Protein AF-A0A7Y0X5B6-F1 (afdb_monomer)

Sequence (103 aa):
MEKHQSYKSITAKVSIRKMQRILDQLLNEIDEKHRASKENVVTLTRQSQHRLMSYKELYLHREAIAESELLLAYESMSDTEKQIADMGLSELTYAIEALDRAC

Organism: Vibrio parahaemolyticus (NCBI:txid670)

Foldseek 3Di:
DVVVVVVVVVVVVVLVVVLVVLLVVVLVVLVVCCVVVVP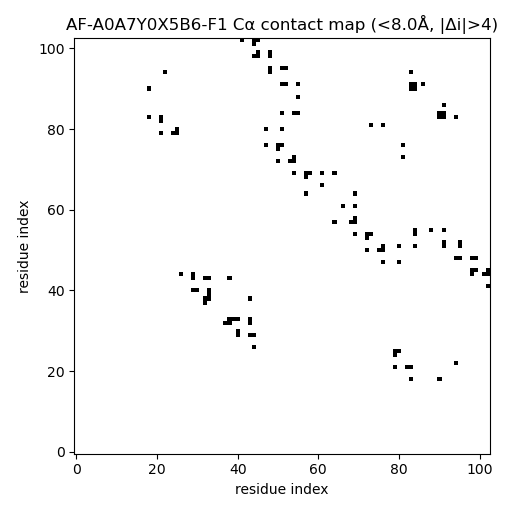DSLVSLVVLLVLLVLLLVCVVCVVPDDPVSNVVSLVVHDPSSNVQVVSHNVSSVVSSVVSVVVD

Secondary structure (DSSP, 8-state):
-HHHHHHHHHHHHHHHHHHHHHHHHHHHHHHHHHHHH---HHHHHHHHHHHHHHHHHHHHTTTSS-HHHHHHHHHTS-HHHHHHHHH-HHHHHHHHHHHHHT-

Mean predicted aligned error: 5.45 Å

pLDDT: mean 90.31, std 12.09, range [50.31, 98.31]

Structure (mmCIF, N/CA/C/O backbone):
data_AF-A0A7Y0X5B6-F1
#
_entry.id   AF-A0A7Y0X5B6-F1
#
loop_
_atom_site.group_PDB
_atom_site.id
_atom_site.type_symbol
_atom_site.label_atom_id
_atom_site.label_alt_id
_atom_site.label_comp_id
_atom_site.label_asym_id
_atom_site.label_entity_id
_atom_site.label_seq_id
_atom_site.pdbx_PDB_ins_code
_atom_site.Cartn_x
_atom_site.Cartn_y
_atom_site.Cartn_z
_atom_site.occupancy
_atom_site.B_iso_or_equiv
_atom_site.auth_seq_id
_atom_site.auth_comp_id
_atom_site.auth_asym_id
_atom_site.auth_atom_id
_atom_site.pdbx_PDB_model_num
ATOM 1 N N . MET A 1 1 ? 6.773 35.718 -18.381 1.00 50.31 1 MET A N 1
ATOM 2 C CA . MET A 1 1 ? 7.190 34.400 -17.842 1.00 50.31 1 MET A CA 1
ATOM 3 C C . MET A 1 1 ? 6.412 33.956 -16.592 1.00 50.31 1 MET A C 1
ATOM 5 O O . MET A 1 1 ? 6.505 32.792 -16.229 1.00 50.31 1 MET A O 1
ATOM 9 N N . GLU A 1 2 ? 5.568 34.799 -15.985 1.00 56.88 2 GLU A N 1
ATOM 10 C CA . GLU A 1 2 ? 4.857 34.488 -14.724 1.00 56.88 2 GLU A CA 1
ATOM 11 C C . GLU A 1 2 ? 3.787 33.382 -14.832 1.00 56.88 2 GLU A C 1
ATOM 13 O O . GLU A 1 2 ? 3.605 32.585 -13.912 1.00 56.88 2 GLU A O 1
ATOM 18 N N . LYS A 1 3 ? 3.110 33.258 -15.982 1.00 59.53 3 LYS A N 1
ATOM 19 C CA . LYS A 1 3 ? 2.029 32.267 -16.171 1.00 59.53 3 LYS A CA 1
ATOM 20 C C . LYS A 1 3 ? 2.512 30.808 -16.099 1.00 59.53 3 LYS A C 1
ATOM 22 O O . LYS A 1 3 ? 1.782 29.946 -15.622 1.00 59.53 3 LYS A O 1
ATOM 27 N N . HIS A 1 4 ? 3.746 30.531 -16.530 1.00 56.00 4 HIS A N 1
ATOM 28 C CA . HIS A 1 4 ? 4.320 29.177 -16.531 1.00 56.00 4 HIS A CA 1
ATOM 29 C C . HIS A 1 4 ? 4.715 28.696 -15.126 1.00 56.00 4 HIS A C 1
ATOM 31 O O . HIS A 1 4 ? 4.561 27.518 -14.808 1.00 56.00 4 HIS A O 1
ATOM 37 N N . GLN A 1 5 ? 5.190 29.604 -14.268 1.00 58.19 5 GLN A N 1
ATOM 38 C CA . GLN A 1 5 ? 5.510 29.287 -12.872 1.00 58.19 5 GLN A CA 1
ATOM 39 C C . GLN A 1 5 ? 4.239 29.043 -12.046 1.00 58.19 5 GLN A C 1
ATOM 41 O O . GLN A 1 5 ? 4.200 28.105 -11.250 1.00 58.19 5 GLN A O 1
ATOM 46 N N . SER A 1 6 ? 3.175 29.815 -12.298 1.00 59.56 6 SER A N 1
ATOM 47 C CA . SER A 1 6 ? 1.868 29.611 -11.661 1.00 59.56 6 SER A CA 1
ATOM 48 C C . SER A 1 6 ? 1.264 28.238 -11.996 1.00 59.56 6 SER A C 1
ATOM 50 O O . SER A 1 6 ? 0.870 27.507 -11.089 1.00 59.56 6 SER A O 1
ATOM 52 N N . TYR A 1 7 ? 1.288 27.822 -13.271 1.00 53.53 7 TYR A N 1
ATOM 53 C CA . TYR A 1 7 ? 0.780 26.507 -13.688 1.00 53.53 7 TYR A CA 1
ATOM 54 C C . TYR A 1 7 ? 1.522 25.344 -13.010 1.00 53.53 7 TYR A C 1
ATOM 56 O O . TYR A 1 7 ? 0.885 24.472 -12.423 1.00 53.53 7 TYR A O 1
ATOM 64 N N . LYS A 1 8 ? 2.865 25.368 -12.991 1.00 58.09 8 LYS A N 1
ATOM 65 C CA . LYS A 1 8 ? 3.668 24.348 -12.289 1.00 58.09 8 LYS A CA 1
ATOM 66 C C . LYS A 1 8 ? 3.358 24.292 -10.786 1.00 58.09 8 LYS A C 1
ATOM 68 O O . LYS A 1 8 ? 3.274 23.203 -10.223 1.00 58.09 8 LYS A O 1
ATOM 73 N N . SER A 1 9 ? 3.145 25.446 -10.147 1.00 65.75 9 SER A N 1
ATOM 74 C CA . SER A 1 9 ? 2.781 25.526 -8.725 1.00 65.75 9 SER A CA 1
ATOM 75 C C . SER A 1 9 ? 1.394 24.936 -8.437 1.00 65.75 9 SER A C 1
ATOM 77 O O . SER A 1 9 ? 1.219 24.235 -7.440 1.00 65.75 9 SER A O 1
ATOM 79 N N . ILE A 1 10 ? 0.412 25.176 -9.313 1.00 67.81 10 ILE A N 1
ATOM 80 C CA . ILE A 1 10 ? -0.943 24.619 -9.184 1.00 67.81 10 ILE A CA 1
ATOM 81 C C . ILE A 1 10 ? -0.909 23.098 -9.350 1.00 67.81 10 ILE A C 1
ATOM 83 O O . ILE A 1 10 ? -1.448 22.393 -8.498 1.00 67.81 10 ILE A O 1
ATOM 87 N N . THR A 1 11 ? -0.224 22.586 -10.376 1.00 67.75 11 THR A N 1
ATOM 88 C CA . THR A 1 11 ? -0.093 21.140 -10.611 1.00 67.75 11 THR A CA 1
ATOM 89 C C . THR A 1 11 ? 0.564 20.433 -9.425 1.00 67.75 11 THR A C 1
ATOM 91 O O . THR A 1 11 ? 0.036 19.435 -8.947 1.00 67.75 11 THR A O 1
ATOM 94 N N . ALA A 1 12 ? 1.644 20.994 -8.869 1.00 71.38 12 ALA A N 1
ATOM 95 C CA . ALA A 1 12 ? 2.304 20.430 -7.691 1.00 71.38 12 ALA A CA 1
ATOM 96 C C . ALA A 1 12 ? 1.375 20.371 -6.463 1.00 71.38 12 ALA A C 1
ATOM 98 O O . ALA A 1 12 ? 1.307 19.351 -5.780 1.00 71.38 12 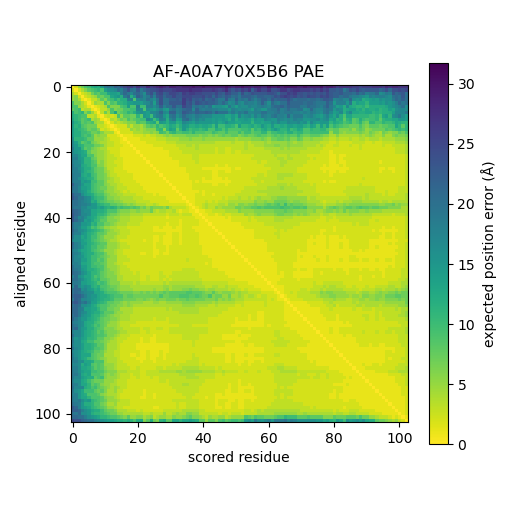ALA A O 1
ATOM 99 N N . LYS A 1 13 ? 0.601 21.434 -6.199 1.00 72.94 13 LYS A N 1
ATOM 100 C CA . LYS A 1 13 ? -0.373 21.455 -5.091 1.00 72.94 13 LYS A CA 1
ATOM 101 C C . LYS A 1 13 ? -1.484 20.422 -5.269 1.00 72.94 13 LYS A C 1
ATOM 103 O O . LYS A 1 13 ? -1.912 19.819 -4.286 1.00 72.94 13 LYS A O 1
ATOM 108 N N . VAL A 1 14 ? -1.966 20.235 -6.498 1.00 74.19 14 VAL A N 1
ATOM 109 C CA . VAL A 1 14 ? -2.989 19.230 -6.818 1.00 74.19 14 VAL A CA 1
ATOM 110 C C . VAL A 1 14 ? -2.446 17.823 -6.563 1.00 74.19 14 VAL A C 1
ATOM 112 O O . VAL A 1 14 ? -3.121 17.039 -5.898 1.00 74.19 14 VAL A O 1
ATOM 115 N N . SER A 1 15 ? -1.218 17.529 -7.000 1.00 78.94 15 SER A N 1
ATOM 116 C CA . SER A 1 15 ? -0.567 16.236 -6.752 1.00 78.94 15 SER A CA 1
ATOM 117 C C . SER A 1 15 ? -0.372 15.955 -5.260 1.00 78.94 15 SER A C 1
ATOM 119 O O . SER A 1 15 ? -0.717 14.869 -4.803 1.00 78.94 15 SER A O 1
ATOM 121 N N . ILE A 1 16 ? 0.072 16.946 -4.476 1.00 83.38 16 ILE A N 1
ATOM 122 C CA . ILE A 1 16 ? 0.232 16.806 -3.017 1.00 83.38 16 ILE A CA 1
ATOM 123 C C . ILE A 1 16 ? -1.104 16.480 -2.344 1.00 83.38 16 ILE A C 1
ATOM 125 O O . ILE A 1 16 ? -1.187 15.539 -1.562 1.00 83.38 16 ILE A O 1
ATOM 129 N N . ARG A 1 17 ? -2.171 17.222 -2.666 1.00 88.31 17 ARG A N 1
ATOM 130 C CA . ARG A 1 17 ? -3.500 16.971 -2.084 1.00 88.31 17 ARG A CA 1
ATOM 131 C C . ARG A 1 17 ? -4.046 15.601 -2.462 1.00 88.31 17 ARG A C 1
ATOM 133 O O . ARG A 1 17 ? -4.683 14.953 -1.638 1.00 88.31 17 ARG A O 1
ATOM 140 N N . LYS A 1 18 ? -3.814 15.169 -3.706 1.00 90.75 18 LYS A N 1
ATOM 141 C CA . LYS A 1 18 ? -4.193 13.828 -4.154 1.00 90.75 18 LYS A CA 1
ATOM 142 C C . LYS A 1 18 ? -3.469 12.766 -3.324 1.00 90.75 18 LYS A C 1
ATOM 144 O O . LYS A 1 18 ? -4.129 11.861 -2.830 1.00 90.75 18 LYS A O 1
ATOM 149 N N . MET A 1 19 ? -2.161 12.923 -3.119 1.00 91.69 19 MET A N 1
ATOM 150 C CA . MET A 1 19 ? -1.370 11.999 -2.307 1.00 91.69 19 MET A CA 1
ATOM 151 C C . MET A 1 19 ? -1.850 11.950 -0.852 1.00 91.69 19 MET A C 1
ATOM 153 O O . MET A 1 19 ? -2.059 10.870 -0.313 1.00 91.69 19 MET A O 1
ATOM 157 N N . GLN A 1 20 ? -2.092 13.111 -0.234 1.00 91.38 20 GLN A N 1
ATOM 158 C CA . GLN A 1 20 ? -2.628 13.193 1.130 1.00 91.38 20 GLN A CA 1
ATOM 159 C C . GLN A 1 20 ? -3.965 12.461 1.257 1.00 91.38 20 GLN A C 1
ATOM 161 O O . GLN A 1 20 ? -4.132 11.655 2.159 1.00 91.38 20 GLN A O 1
ATOM 1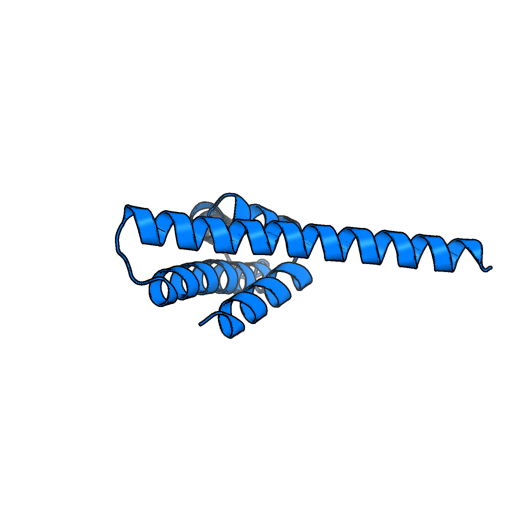66 N N . ARG A 1 21 ? -4.883 12.662 0.303 1.00 95.25 21 ARG A N 1
ATOM 167 C CA . ARG A 1 21 ? -6.183 11.980 0.304 1.00 95.25 21 ARG A CA 1
ATOM 168 C C . ARG A 1 21 ? -6.053 10.457 0.211 1.00 95.25 21 ARG A C 1
ATOM 170 O O . ARG A 1 21 ? -6.805 9.750 0.871 1.00 95.25 21 ARG A O 1
ATOM 177 N N . ILE A 1 22 ? -5.146 9.963 -0.628 1.00 95.44 22 ILE A N 1
ATOM 178 C CA . ILE A 1 22 ? -4.902 8.521 -0.781 1.00 95.44 22 ILE A CA 1
ATOM 179 C C . ILE A 1 22 ? -4.279 7.952 0.499 1.00 95.44 22 ILE A C 1
ATOM 181 O O . ILE A 1 22 ? -4.670 6.881 0.948 1.00 95.44 22 ILE A O 1
ATOM 185 N N . LEU A 1 23 ? -3.365 8.689 1.133 1.00 94.88 23 LEU A N 1
ATOM 186 C CA . LEU A 1 23 ? -2.795 8.297 2.419 1.00 94.88 23 LEU A CA 1
ATOM 187 C C . LEU A 1 23 ? -3.853 8.259 3.532 1.00 94.88 23 LEU A C 1
ATOM 189 O O . LEU A 1 23 ? -3.908 7.286 4.278 1.00 94.88 23 LEU A O 1
ATOM 193 N N . ASP A 1 24 ? -4.717 9.272 3.620 1.00 95.50 24 ASP A N 1
ATOM 194 C CA . ASP A 1 24 ? -5.827 9.292 4.579 1.00 95.50 24 ASP A CA 1
ATOM 195 C C . ASP A 1 24 ? -6.760 8.093 4.357 1.00 95.50 24 ASP A C 1
ATOM 197 O O . ASP A 1 24 ? -7.228 7.473 5.310 1.00 95.50 24 ASP A O 1
ATOM 201 N N . GLN A 1 25 ? -7.009 7.731 3.095 1.00 97.31 25 GLN A N 1
ATOM 202 C CA . GLN A 1 25 ? -7.776 6.538 2.754 1.00 97.31 25 GLN A CA 1
ATOM 203 C C . GLN A 1 25 ? -7.083 5.258 3.242 1.00 97.31 25 GLN A C 1
ATOM 205 O O . GLN A 1 25 ? -7.747 4.416 3.841 1.00 97.31 25 GLN A O 1
ATOM 210 N N . LEU A 1 26 ? -5.766 5.133 3.064 1.00 97.19 26 LEU A N 1
ATOM 211 C CA . LEU A 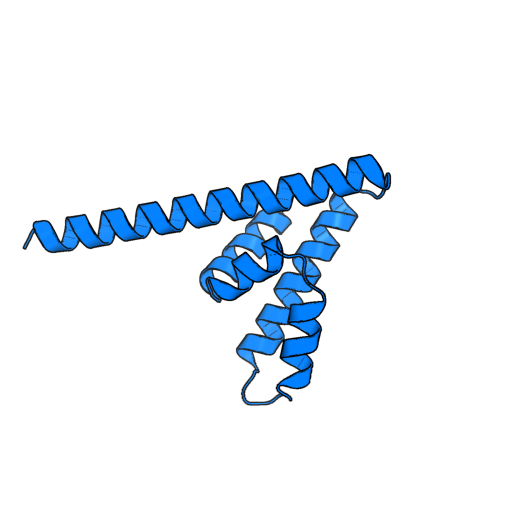1 26 ? -5.010 3.969 3.532 1.00 97.19 26 LEU A CA 1
ATOM 212 C C . LEU A 1 26 ? -5.068 3.829 5.059 1.00 97.19 26 LEU A C 1
ATOM 214 O O . LEU A 1 26 ? -5.278 2.735 5.579 1.00 97.19 26 LEU A O 1
ATOM 218 N N . LEU A 1 27 ? -4.912 4.940 5.782 1.00 95.81 27 LEU A N 1
ATOM 219 C CA . LEU A 1 27 ? -5.005 4.957 7.243 1.00 95.81 27 LEU A CA 1
ATOM 220 C C . LEU A 1 27 ? -6.410 4.566 7.720 1.00 95.81 27 LEU A C 1
ATOM 222 O O . LEU A 1 27 ? -6.543 3.774 8.652 1.00 95.81 27 LEU A O 1
ATOM 226 N N . ASN A 1 28 ? -7.455 5.045 7.041 1.00 96.56 28 ASN A N 1
ATOM 227 C CA . ASN A 1 28 ? -8.830 4.6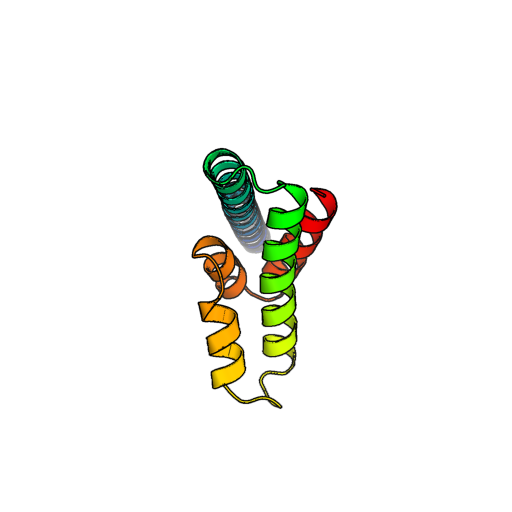48 7.341 1.00 96.56 28 ASN A CA 1
ATOM 228 C C . ASN A 1 28 ? -9.071 3.151 7.083 1.00 96.56 28 ASN A C 1
ATOM 230 O O . ASN A 1 28 ? -9.693 2.496 7.913 1.00 96.56 28 ASN A O 1
ATOM 234 N N . GLU A 1 29 ? -8.554 2.585 5.987 1.00 96.75 29 GLU A N 1
ATOM 235 C CA . GLU A 1 29 ? -8.646 1.141 5.704 1.00 96.75 29 GLU A CA 1
ATOM 236 C C . GLU A 1 29 ? -7.969 0.300 6.797 1.00 96.75 29 GLU A C 1
ATOM 238 O O . GLU A 1 29 ? -8.499 -0.730 7.224 1.00 96.75 29 GLU A O 1
ATOM 243 N N . ILE A 1 30 ? -6.811 0.752 7.288 1.00 96.25 30 ILE A N 1
ATOM 244 C CA . ILE A 1 30 ? -6.103 0.121 8.408 1.00 96.25 30 ILE A CA 1
ATOM 245 C C . ILE A 1 30 ? -6.957 0.169 9.683 1.00 96.25 30 ILE A C 1
ATOM 247 O O . ILE A 1 30 ? -7.121 -0.859 10.347 1.00 96.25 30 ILE A O 1
ATOM 251 N N . ASP A 1 31 ? -7.547 1.320 10.004 1.00 95.38 31 ASP A N 1
ATOM 252 C CA . ASP A 1 31 ? -8.422 1.491 11.168 1.00 95.38 31 ASP A CA 1
ATOM 253 C C . ASP A 1 31 ? -9.703 0.650 11.073 1.00 95.38 31 ASP A C 1
ATOM 255 O O . ASP A 1 31 ? -10.141 0.045 12.057 1.00 95.38 31 ASP A O 1
ATOM 259 N N . GLU A 1 32 ? -10.316 0.572 9.894 1.00 96.19 32 GLU A N 1
ATOM 260 C CA . GLU A 1 32 ? -11.476 -0.282 9.639 1.00 96.19 32 GLU A CA 1
ATOM 261 C C . GLU A 1 32 ? -11.120 -1.758 9.826 1.00 96.19 32 GLU A C 1
ATOM 263 O O . GLU A 1 32 ? -11.830 -2.488 10.531 1.00 96.19 32 GLU A O 1
ATOM 268 N N . LYS A 1 33 ? -9.973 -2.187 9.288 1.00 95.31 33 LYS A N 1
ATOM 269 C CA . LYS A 1 33 ? -9.466 -3.548 9.472 1.00 95.31 33 LYS A CA 1
ATOM 270 C C . LYS A 1 33 ? -9.162 -3.840 10.941 1.00 95.31 33 LYS A C 1
ATOM 272 O O . LYS A 1 33 ? -9.526 -4.917 11.418 1.00 95.31 33 LYS A O 1
ATOM 277 N N . HIS A 1 34 ? -8.582 -2.895 11.682 1.00 94.56 34 HIS A N 1
ATOM 278 C CA . HIS A 1 34 ? -8.388 -3.005 13.130 1.00 94.56 34 HIS A CA 1
ATOM 279 C C . HIS A 1 34 ? -9.726 -3.217 13.851 1.00 94.56 34 HIS A C 1
ATOM 281 O O . HIS A 1 34 ? -9.882 -4.154 14.637 1.00 94.56 34 HIS A O 1
ATOM 287 N N . ARG A 1 35 ? -10.735 -2.388 13.556 1.00 95.00 35 ARG A N 1
ATOM 288 C CA . ARG A 1 35 ? -12.058 -2.472 14.196 1.00 95.00 35 ARG A CA 1
ATOM 289 C C . ARG A 1 35 ? -12.750 -3.808 13.935 1.00 95.00 35 ARG A C 1
ATOM 291 O O . ARG A 1 35 ? -13.367 -4.337 14.869 1.00 95.00 35 ARG A O 1
ATOM 298 N N . ALA A 1 36 ? -12.631 -4.329 12.714 1.00 96.06 36 ALA A N 1
ATOM 299 C CA . ALA A 1 36 ? -13.248 -5.576 12.274 1.00 96.06 36 ALA A CA 1
ATOM 300 C C . ALA A 1 36 ? -12.536 -6.827 12.818 1.00 96.06 36 ALA A C 1
ATOM 302 O O . ALA A 1 36 ? -13.192 -7.730 13.328 1.00 96.06 36 ALA A O 1
ATOM 303 N N . SER A 1 37 ? -11.203 -6.873 12.740 1.00 93.69 37 SER A N 1
ATOM 304 C CA . SER A 1 37 ? -10.402 -8.058 13.098 1.00 93.69 37 SER A CA 1
ATOM 305 C C . SER A 1 37 ? -9.928 -8.088 14.553 1.00 93.69 37 SER A C 1
ATOM 307 O O . SER A 1 37 ? -9.538 -9.143 15.045 1.00 93.69 37 SER A O 1
ATOM 309 N N . LYS A 1 38 ? -9.939 -6.937 15.242 1.00 92.94 38 LYS A N 1
ATOM 310 C CA . LYS A 1 38 ? -9.271 -6.702 16.538 1.00 92.94 38 LYS A CA 1
ATOM 311 C C . LYS A 1 38 ? -7.748 -6.886 16.509 1.00 92.94 38 LYS A C 1
ATOM 313 O O . LYS A 1 38 ? -7.117 -6.844 17.563 1.00 92.94 38 LYS A O 1
ATOM 318 N N . GLU A 1 39 ? -7.148 -7.040 15.329 1.00 92.44 39 GLU A N 1
ATOM 319 C CA . GLU A 1 39 ? -5.696 -7.069 15.159 1.00 92.44 39 GLU A CA 1
ATOM 320 C C . GLU A 1 39 ? -5.093 -5.709 15.514 1.00 92.44 39 GLU A C 1
ATOM 322 O O . GLU A 1 39 ? -5.703 -4.679 15.257 1.00 92.44 39 GLU A O 1
ATOM 327 N N . ASN A 1 40 ? -3.907 -5.680 16.120 1.00 94.81 40 ASN A N 1
ATOM 328 C CA . ASN A 1 40 ? -3.281 -4.436 16.563 1.00 94.81 40 ASN A CA 1
ATOM 329 C C . ASN A 1 40 ? -3.039 -3.468 15.382 1.00 94.81 40 ASN A C 1
ATOM 331 O O . ASN A 1 40 ? -2.448 -3.855 14.374 1.00 94.81 40 ASN A O 1
ATOM 335 N N . VAL A 1 41 ? -3.460 -2.204 15.528 1.00 94.00 41 VAL A N 1
ATOM 336 C CA . VAL A 1 41 ? -3.328 -1.180 14.476 1.00 94.00 41 VAL A CA 1
ATOM 337 C C . VAL A 1 41 ? -1.874 -0.979 14.038 1.00 94.00 41 VAL A C 1
ATOM 339 O O . VAL A 1 41 ? -1.607 -0.92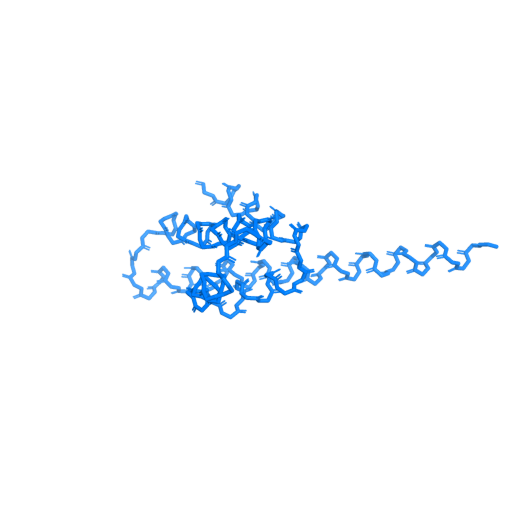5 12.847 1.00 94.00 41 VAL A O 1
ATOM 342 N N . VAL A 1 42 ? -0.911 -1.006 14.965 1.00 94.69 42 VAL A N 1
ATOM 343 C CA . VAL A 1 42 ? 0.527 -0.896 14.664 1.00 94.69 42 VAL A CA 1
ATOM 344 C C . VAL A 1 42 ? 0.998 -2.083 13.825 1.00 94.69 42 VAL A C 1
ATOM 346 O O . VAL A 1 42 ? 1.783 -1.919 12.894 1.00 94.69 42 VAL A O 1
ATOM 349 N N . THR A 1 43 ? 0.506 -3.291 14.112 1.00 95.69 43 THR A N 1
ATOM 350 C CA . THR A 1 43 ? 0.813 -4.479 13.303 1.00 95.69 43 THR A CA 1
ATOM 351 C C . THR A 1 43 ? 0.274 -4.328 11.883 1.00 95.69 43 THR A C 1
ATOM 353 O O . THR A 1 43 ? 1.003 -4.597 10.929 1.00 95.69 43 THR A O 1
ATOM 356 N N . LEU A 1 44 ? -0.960 -3.848 11.728 1.00 96.44 44 LEU A N 1
ATOM 357 C CA . LEU A 1 44 ? -1.574 -3.607 10.422 1.00 96.44 44 LEU A CA 1
ATOM 358 C C . LEU A 1 44 ? -0.848 -2.510 9.631 1.00 96.44 44 LEU A C 1
ATOM 360 O O . LEU A 1 44 ? -0.575 -2.695 8.442 1.00 96.44 44 LEU A O 1
ATOM 364 N N . THR A 1 45 ? -0.458 -1.419 10.293 1.00 97.00 45 THR A N 1
ATOM 365 C CA . THR A 1 45 ? 0.351 -0.347 9.699 1.00 97.00 45 THR A CA 1
ATOM 366 C C . THR A 1 45 ? 1.702 -0.876 9.228 1.00 97.00 45 THR A C 1
ATOM 368 O O . THR A 1 45 ? 2.083 -0.637 8.084 1.00 97.00 45 THR A O 1
ATOM 371 N N . ARG A 1 46 ? 2.397 -1.682 10.043 1.00 96.75 46 ARG A N 1
ATOM 372 C CA . ARG A 1 46 ? 3.671 -2.313 9.654 1.00 96.75 46 ARG A CA 1
ATOM 373 C C . ARG A 1 46 ? 3.521 -3.290 8.494 1.00 96.75 46 ARG A C 1
ATOM 375 O O . ARG A 1 46 ? 4.379 -3.326 7.621 1.00 96.75 46 ARG A O 1
ATOM 382 N N . GLN A 1 47 ? 2.440 -4.068 8.450 1.00 96.81 47 GLN A N 1
ATOM 383 C CA . GLN A 1 47 ? 2.157 -4.946 7.312 1.00 96.81 47 GLN A CA 1
ATOM 384 C C . GLN A 1 47 ? 1.967 -4.141 6.020 1.00 96.81 47 GLN A C 1
ATOM 386 O O . GLN A 1 47 ? 2.490 -4.532 4.978 1.00 96.81 47 GLN A O 1
ATOM 391 N N . SER A 1 48 ? 1.241 -3.020 6.085 1.00 97.62 48 SER A N 1
ATOM 392 C CA . SER A 1 48 ? 1.070 -2.113 4.943 1.00 97.62 48 SER A CA 1
ATOM 393 C C . SER A 1 48 ? 2.395 -1.498 4.502 1.00 97.62 48 SER A C 1
ATOM 395 O O . SER A 1 48 ? 2.785 -1.615 3.339 1.00 97.62 48 SER A O 1
ATOM 397 N N . GLN A 1 49 ? 3.155 -0.954 5.453 1.00 97.56 49 GLN A N 1
ATOM 398 C CA . GLN A 1 49 ? 4.482 -0.404 5.208 1.00 97.56 49 GLN A CA 1
ATOM 399 C C . GLN A 1 49 ? 5.405 -1.440 4.548 1.00 97.56 49 GLN A C 1
ATOM 401 O O . GLN A 1 49 ? 6.065 -1.133 3.558 1.00 97.56 49 GLN A O 1
ATOM 406 N N . HIS A 1 50 ? 5.399 -2.684 5.034 1.00 97.88 50 HIS A N 1
ATOM 407 C CA . HIS A 1 50 ? 6.205 -3.769 4.482 1.00 97.88 50 HIS A CA 1
ATOM 408 C C . HIS A 1 50 ? 5.836 -4.098 3.030 1.00 97.88 50 HIS A C 1
ATOM 410 O O . HIS A 1 50 ? 6.735 -4.285 2.209 1.00 97.88 50 HIS A O 1
ATOM 416 N N . ARG A 1 51 ? 4.542 -4.150 2.680 1.00 98.25 51 ARG A N 1
ATOM 417 C CA . ARG A 1 51 ? 4.106 -4.375 1.288 1.00 98.25 51 ARG A CA 1
ATOM 418 C C . ARG A 1 51 ? 4.601 -3.267 0.360 1.00 98.25 51 ARG A C 1
ATOM 420 O O . ARG A 1 51 ? 5.184 -3.563 -0.683 1.00 98.25 51 ARG A O 1
ATOM 427 N N . LEU A 1 52 ? 4.453 -2.006 0.771 1.00 98.06 52 LEU A N 1
ATOM 428 C CA . LEU A 1 52 ? 4.933 -0.852 0.003 1.00 98.06 52 LEU A CA 1
ATOM 429 C C . LEU A 1 52 ? 6.462 -0.848 -0.147 1.00 98.06 52 LEU A C 1
ATOM 431 O O . LEU A 1 52 ? 6.967 -0.613 -1.244 1.00 98.06 52 LEU A O 1
ATOM 435 N N . MET A 1 53 ? 7.207 -1.146 0.924 1.00 97.94 53 MET A N 1
ATOM 436 C CA . MET A 1 53 ? 8.671 -1.255 0.882 1.00 97.94 53 MET A CA 1
ATOM 437 C C . MET A 1 53 ? 9.137 -2.389 -0.033 1.00 97.94 53 MET A C 1
ATOM 439 O O . MET A 1 53 ? 10.040 -2.182 -0.838 1.00 97.94 53 MET A O 1
ATOM 443 N N . SER A 1 54 ? 8.498 -3.558 0.058 1.00 97.81 54 SER A N 1
ATOM 444 C CA . SER A 1 54 ? 8.849 -4.735 -0.747 1.00 97.81 54 SER A CA 1
ATOM 445 C C . SER A 1 54 ? 8.689 -4.447 -2.236 1.00 97.81 54 SER A C 1
ATOM 447 O O . SER A 1 54 ? 9.606 -4.672 -3.019 1.00 97.81 54 SER A O 1
ATOM 449 N N . TYR A 1 55 ? 7.550 -3.880 -2.634 1.00 98.19 55 TYR A N 1
ATOM 450 C CA . TYR A 1 55 ? 7.337 -3.494 -4.025 1.00 98.19 55 TYR A CA 1
ATOM 451 C C . TYR A 1 55 ? 8.287 -2.391 -4.479 1.00 98.19 55 TYR A C 1
ATOM 453 O O . TYR A 1 55 ? 8.817 -2.472 -5.582 1.00 98.19 55 TYR A O 1
ATOM 461 N N . LYS A 1 56 ? 8.540 -1.376 -3.641 1.00 97.69 56 LYS A N 1
ATOM 462 C CA . LYS A 1 56 ? 9.493 -0.307 -3.963 1.00 97.69 56 LYS A CA 1
ATOM 463 C C . LYS A 1 56 ? 10.877 -0.880 -4.278 1.00 97.69 56 LYS A C 1
ATOM 465 O O . LYS A 1 56 ? 11.469 -0.483 -5.277 1.00 97.69 56 LYS A O 1
ATOM 470 N N . GLU A 1 57 ? 11.368 -1.802 -3.456 1.00 97.25 57 GLU A N 1
ATOM 471 C CA . GLU A 1 57 ? 12.663 -2.453 -3.662 1.00 97.25 57 GLU A CA 1
ATOM 472 C C . GLU A 1 57 ? 12.692 -3.235 -4.982 1.00 97.25 57 GLU A C 1
ATOM 474 O O . GLU A 1 57 ? 13.563 -3.018 -5.824 1.00 97.25 57 GLU A O 1
ATOM 479 N N . LEU A 1 58 ? 11.681 -4.075 -5.223 1.00 96.88 58 LEU A N 1
ATOM 480 C CA . LEU A 1 58 ? 11.570 -4.839 -6.468 1.00 96.88 58 LEU A CA 1
ATOM 481 C C . LEU A 1 58 ? 11.481 -3.922 -7.694 1.00 96.88 58 LEU A C 1
ATOM 483 O O . LEU A 1 58 ? 12.123 -4.171 -8.709 1.00 96.88 58 LEU A O 1
ATOM 487 N N . TYR A 1 59 ? 10.743 -2.818 -7.598 1.00 96.19 59 TYR A N 1
ATOM 488 C CA . TYR A 1 59 ? 10.609 -1.849 -8.681 1.00 96.19 59 TYR A CA 1
ATOM 489 C C . TYR A 1 59 ? 11.934 -1.132 -8.996 1.00 96.19 59 TYR A C 1
ATOM 491 O O . TYR A 1 59 ? 12.248 -0.880 -10.168 1.00 96.19 59 TYR A O 1
ATOM 499 N N . LEU A 1 60 ? 12.734 -0.811 -7.971 1.00 96.56 60 LEU A N 1
ATOM 500 C CA . LEU A 1 60 ? 14.076 -0.236 -8.136 1.00 96.56 60 LEU A CA 1
ATOM 501 C C . LEU A 1 60 ? 15.025 -1.207 -8.846 1.00 96.56 60 LEU A C 1
ATOM 503 O O . LEU A 1 60 ? 15.853 -0.773 -9.646 1.00 96.56 60 LEU A O 1
ATOM 507 N N . HIS A 1 61 ? 14.852 -2.506 -8.612 1.00 95.94 61 HIS A N 1
ATOM 508 C CA . HIS A 1 61 ? 15.675 -3.569 -9.183 1.00 95.94 61 HIS A CA 1
ATOM 509 C C . HIS A 1 61 ? 15.021 -4.312 -10.354 1.00 95.94 61 HIS A C 1
ATOM 511 O O . HIS A 1 61 ? 15.548 -5.334 -10.784 1.00 95.94 61 HIS A O 1
ATOM 517 N N . ARG A 1 62 ? 13.927 -3.784 -10.925 1.00 94.56 62 ARG A N 1
ATOM 518 C CA . ARG A 1 62 ? 13.100 -4.454 -11.953 1.00 94.56 62 ARG A CA 1
ATOM 519 C C . ARG A 1 62 ? 13.857 -4.923 -13.200 1.00 94.56 62 ARG A C 1
ATOM 521 O O . ARG A 1 62 ? 13.398 -5.824 -13.882 1.00 94.56 62 ARG A O 1
ATOM 528 N N . GLU A 1 63 ? 15.007 -4.322 -13.506 1.00 95.19 63 GLU A N 1
ATOM 529 C CA . GLU A 1 63 ? 15.864 -4.723 -14.634 1.00 95.19 63 GLU A CA 1
ATOM 530 C C . GLU A 1 63 ? 16.669 -6.006 -14.360 1.00 95.19 63 GLU A C 1
ATOM 532 O O . GLU A 1 63 ? 17.168 -6.630 -15.293 1.00 95.19 63 GLU A O 1
ATOM 537 N N . ALA A 1 64 ? 16.801 -6.400 -13.091 1.00 94.69 64 ALA A N 1
ATOM 538 C CA . ALA A 1 64 ? 17.591 -7.540 -12.630 1.00 94.69 64 ALA A CA 1
ATOM 539 C C . ALA A 1 64 ? 16.742 -8.676 -12.026 1.00 94.69 64 ALA A C 1
ATOM 541 O O . ALA A 1 64 ? 17.304 -9.673 -11.575 1.00 94.69 64 ALA A O 1
ATOM 542 N N . ILE A 1 65 ? 15.414 -8.534 -12.007 1.00 93.69 65 ILE A N 1
ATOM 543 C CA . ILE A 1 65 ? 14.472 -9.510 -11.440 1.00 93.69 65 ILE A CA 1
ATOM 544 C C . ILE A 1 65 ? 13.445 -9.948 -12.485 1.00 93.69 65 ILE A C 1
ATOM 546 O O . ILE A 1 65 ? 13.293 -9.315 -13.532 1.00 93.69 65 ILE A O 1
ATOM 550 N N . ALA A 1 66 ? 12.719 -11.031 -12.207 1.00 94.44 66 ALA A N 1
ATOM 551 C CA . ALA A 1 66 ? 11.632 -11.451 -13.082 1.00 94.44 66 ALA A CA 1
ATOM 552 C C . ALA A 1 66 ? 10.413 -10.529 -12.910 1.00 94.44 66 ALA A C 1
ATOM 554 O O . ALA A 1 66 ? 10.017 -10.210 -11.790 1.00 94.44 66 ALA A O 1
ATOM 555 N N . GLU A 1 67 ? 9.754 -10.160 -14.013 1.00 93.31 67 GLU A N 1
ATOM 556 C CA . GLU A 1 67 ? 8.527 -9.343 -13.987 1.00 93.31 67 GLU A CA 1
ATOM 557 C C . GLU A 1 67 ? 7.434 -9.962 -13.098 1.00 93.31 67 GLU A C 1
ATOM 559 O O . GLU A 1 67 ? 6.707 -9.252 -12.404 1.00 93.31 67 GLU A O 1
ATOM 564 N N . SER A 1 68 ? 7.374 -11.295 -13.041 1.00 95.31 68 SER A N 1
ATOM 565 C CA . SER A 1 68 ? 6.460 -12.026 -12.163 1.00 95.31 68 SER A CA 1
ATOM 566 C C . SER A 1 68 ? 6.662 -11.713 -10.680 1.00 95.31 68 SER A C 1
ATOM 568 O O . SER A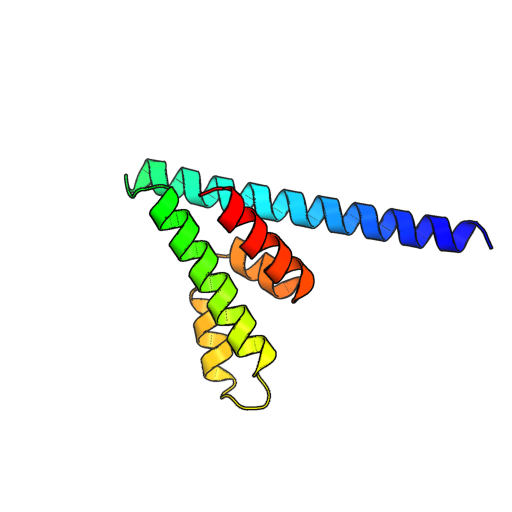 1 68 ? 5.691 -11.709 -9.933 1.00 95.31 68 SER A O 1
ATOM 570 N N . GLU A 1 69 ? 7.890 -11.444 -10.229 1.00 94.75 69 GLU A N 1
ATOM 571 C CA . GLU A 1 69 ? 8.154 -11.107 -8.822 1.00 94.75 69 GLU A CA 1
ATOM 572 C C . GLU A 1 69 ? 7.582 -9.732 -8.470 1.00 94.75 69 GLU A C 1
ATOM 574 O O . GLU A 1 69 ? 6.960 -9.564 -7.419 1.00 94.75 69 GLU A O 1
ATOM 579 N N . LEU A 1 70 ? 7.717 -8.767 -9.384 1.00 95.31 70 LEU A N 1
ATOM 580 C CA . LEU A 1 70 ? 7.116 -7.445 -9.236 1.00 95.31 70 LEU A CA 1
ATOM 581 C C . LEU A 1 70 ? 5.582 -7.523 -9.251 1.00 95.31 70 LEU A C 1
ATOM 583 O O . LEU A 1 70 ? 4.928 -6.880 -8.427 1.00 95.31 70 LEU A O 1
ATOM 587 N N . LEU A 1 71 ? 5.014 -8.344 -10.143 1.00 96.56 71 LEU A N 1
ATOM 588 C CA . LEU A 1 71 ? 3.570 -8.564 -10.228 1.00 96.56 71 LEU A CA 1
ATOM 589 C C . LEU A 1 71 ? 3.013 -9.190 -8.944 1.00 96.56 71 LEU A C 1
ATOM 591 O O . LEU A 1 71 ? 2.025 -8.696 -8.414 1.00 96.56 71 LEU A O 1
ATOM 595 N N . LEU A 1 72 ? 3.669 -10.216 -8.395 1.00 97.12 72 LEU A N 1
ATOM 596 C CA . LEU A 1 72 ? 3.245 -10.852 -7.143 1.00 97.12 72 LEU A CA 1
ATOM 597 C C . LEU A 1 72 ? 3.251 -9.868 -5.966 1.00 97.12 72 LEU A C 1
ATOM 599 O O . LEU A 1 72 ? 2.320 -9.852 -5.157 1.00 97.12 72 LEU A O 1
ATOM 603 N N . ALA A 1 73 ? 4.278 -9.019 -5.874 1.00 97.12 73 ALA A N 1
ATOM 604 C CA . ALA A 1 73 ? 4.327 -7.982 -4.850 1.00 97.12 73 ALA A CA 1
ATOM 605 C C . ALA A 1 73 ? 3.184 -6.970 -5.014 1.00 97.12 73 ALA A C 1
ATOM 607 O O . ALA A 1 73 ? 2.537 -6.622 -4.025 1.00 97.12 73 ALA A O 1
ATOM 608 N N . TYR A 1 74 ? 2.891 -6.556 -6.248 1.00 97.69 74 TYR A N 1
ATOM 609 C CA . TYR A 1 74 ? 1.770 -5.669 -6.558 1.00 97.69 74 TYR A CA 1
ATOM 610 C C . TYR A 1 74 ? 0.410 -6.308 -6.238 1.00 97.69 74 TYR A C 1
ATOM 612 O O . TYR A 1 74 ? -0.457 -5.668 -5.652 1.00 97.69 74 TYR A O 1
ATOM 620 N N . GLU A 1 75 ? 0.205 -7.586 -6.556 1.00 97.50 75 GLU A N 1
ATOM 621 C CA . GLU A 1 75 ? -1.047 -8.300 -6.273 1.00 97.50 75 GLU A CA 1
ATOM 622 C C . GLU A 1 75 ? -1.323 -8.461 -4.774 1.00 97.50 75 GLU A C 1
ATOM 624 O O . GLU A 1 75 ? -2.485 -8.461 -4.368 1.00 97.50 75 GLU A O 1
ATOM 629 N N . SER A 1 76 ? -0.272 -8.531 -3.950 1.00 96.38 76 SER A N 1
ATOM 630 C CA . SER A 1 76 ? -0.386 -8.628 -2.489 1.00 96.38 76 SER A CA 1
ATOM 631 C C . SER A 1 76 ? -0.900 -7.350 -1.807 1.00 96.38 76 SER A C 1
ATOM 633 O O . SER A 1 76 ? -1.255 -7.387 -0.626 1.00 96.38 76 SER A O 1
ATOM 635 N N . MET A 1 77 ? -0.926 -6.228 -2.531 1.00 97.69 77 MET A N 1
ATOM 636 C CA . MET A 1 77 ? -1.341 -4.918 -2.034 1.00 97.69 77 MET A CA 1
ATOM 637 C C . MET A 1 77 ? -2.860 -4.726 -2.000 1.00 97.69 77 MET A C 1
ATOM 639 O O . MET A 1 77 ? -3.591 -5.267 -2.835 1.00 97.69 77 MET A O 1
ATOM 643 N N . SER A 1 78 ? -3.325 -3.865 -1.088 1.00 97.31 78 SER A N 1
ATOM 644 C CA . SER A 1 78 ? -4.676 -3.292 -1.156 1.00 97.31 78 SER A CA 1
ATOM 645 C C . SER A 1 78 ? -4.829 -2.371 -2.371 1.00 97.31 78 SER A C 1
ATOM 647 O O . SER A 1 78 ? -3.848 -1.894 -2.944 1.00 97.31 78 SER A O 1
ATOM 649 N N . ASP A 1 79 ? -6.066 -2.069 -2.761 1.00 97.75 79 ASP A N 1
ATOM 650 C CA . ASP A 1 79 ? -6.326 -1.168 -3.891 1.00 97.75 79 ASP A CA 1
ATOM 651 C C . ASP A 1 79 ? -5.782 0.248 -3.649 1.00 97.75 79 ASP A C 1
ATOM 653 O O . ASP A 1 79 ? -5.355 0.928 -4.584 1.00 97.75 79 ASP A O 1
ATOM 657 N N . THR A 1 80 ? -5.751 0.702 -2.396 1.00 97.69 80 THR A N 1
ATOM 658 C CA . THR A 1 80 ? -5.161 1.997 -2.038 1.00 97.69 80 THR A CA 1
ATOM 659 C C . THR A 1 80 ? -3.634 1.947 -2.065 1.00 97.69 80 THR A C 1
ATOM 661 O O . THR A 1 80 ? -3.004 2.871 -2.574 1.00 97.69 80 THR A O 1
ATOM 664 N N . GLU A 1 81 ? -3.019 0.850 -1.618 1.00 98.31 81 GLU A N 1
ATOM 665 C CA . GLU A 1 81 ? -1.572 0.627 -1.755 1.00 98.31 81 GLU A CA 1
ATOM 666 C C . GLU A 1 81 ? -1.142 0.593 -3.236 1.00 98.31 81 GLU A C 1
ATOM 668 O O . GLU A 1 81 ? -0.151 1.229 -3.602 1.00 98.31 81 GLU A O 1
ATOM 673 N N . LYS A 1 82 ? -1.931 -0.049 -4.110 1.00 98.31 82 LYS A N 1
ATOM 674 C CA . LYS A 1 82 ? -1.719 -0.051 -5.569 1.00 98.31 82 LYS A CA 1
ATOM 675 C C . LYS A 1 82 ? -1.800 1.348 -6.168 1.00 98.31 82 LYS A C 1
ATOM 677 O O . LYS A 1 82 ? -0.926 1.734 -6.936 1.00 98.31 82 LYS A O 1
ATOM 682 N N . GLN A 1 83 ? -2.781 2.154 -5.755 1.00 97.19 83 GLN A N 1
ATOM 683 C CA . GLN A 1 83 ? -2.867 3.551 -6.193 1.00 97.19 83 GLN A CA 1
ATOM 684 C C . GLN A 1 83 ? -1.617 4.356 -5.825 1.00 97.19 83 GLN A C 1
ATOM 686 O O . GLN A 1 83 ? -1.179 5.184 -6.619 1.00 97.19 83 GLN A O 1
ATOM 691 N N . ILE A 1 84 ? -1.030 4.121 -4.647 1.00 96.38 84 ILE A N 1
ATOM 692 C CA . ILE A 1 84 ? 0.232 4.760 -4.243 1.00 96.38 84 ILE A CA 1
ATOM 693 C C . ILE A 1 84 ? 1.375 4.289 -5.148 1.00 96.38 84 ILE A C 1
ATOM 695 O O . ILE A 1 84 ? 2.152 5.115 -5.629 1.00 96.38 84 ILE A O 1
ATOM 699 N N . ALA A 1 85 ? 1.467 2.983 -5.407 1.00 95.81 85 ALA A N 1
ATOM 700 C CA . ALA A 1 85 ? 2.472 2.409 -6.296 1.00 95.81 85 ALA A CA 1
ATOM 701 C C . ALA A 1 85 ? 2.402 2.992 -7.719 1.00 95.81 85 ALA A C 1
ATOM 703 O O . ALA A 1 85 ? 3.435 3.359 -8.282 1.00 95.81 85 ALA A O 1
ATOM 704 N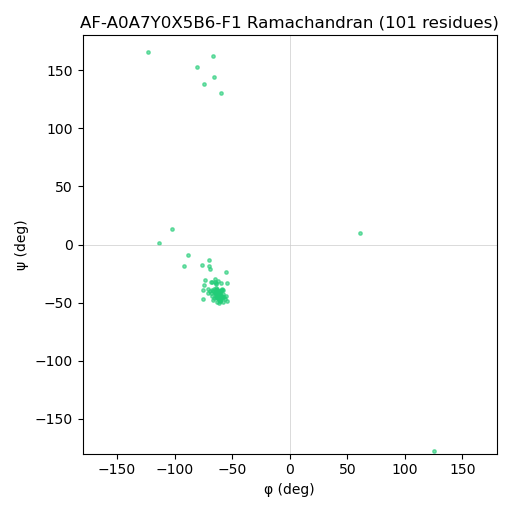 N . ASP A 1 86 ? 1.193 3.153 -8.259 1.00 95.44 86 ASP A N 1
ATOM 705 C CA . ASP A 1 86 ? 0.945 3.684 -9.603 1.00 95.44 86 ASP A CA 1
ATOM 706 C C . ASP A 1 86 ? 1.269 5.182 -9.731 1.00 95.44 86 ASP A C 1
ATOM 708 O O . ASP A 1 86 ? 1.491 5.683 -10.836 1.00 95.44 86 ASP A O 1
ATOM 712 N N . MET A 1 87 ? 1.301 5.926 -8.618 1.00 91.62 87 MET A N 1
ATOM 713 C CA . MET A 1 87 ? 1.721 7.332 -8.623 1.00 91.62 87 MET A CA 1
ATOM 714 C C . MET A 1 87 ? 3.234 7.490 -8.796 1.00 91.62 87 MET A C 1
ATOM 716 O O . MET A 1 87 ? 3.666 8.470 -9.404 1.00 91.62 87 MET A O 1
ATOM 720 N N . GLY A 1 88 ? 4.019 6.520 -8.319 1.00 92.25 88 GLY A N 1
ATOM 721 C CA . GLY A 1 88 ? 5.460 6.455 -8.532 1.00 92.25 88 GLY A CA 1
ATOM 722 C C . GLY A 1 88 ? 6.301 6.354 -7.257 1.00 92.25 88 GLY A C 1
ATOM 723 O O . GLY A 1 88 ? 5.820 6.270 -6.128 1.00 92.25 88 GLY A O 1
ATOM 724 N N . LEU A 1 89 ? 7.624 6.344 -7.453 1.00 93.31 89 LEU A N 1
ATOM 725 C CA . LEU A 1 89 ? 8.613 6.107 -6.392 1.00 93.31 89 LEU A CA 1
ATOM 726 C C . LEU A 1 89 ? 8.631 7.184 -5.297 1.00 93.31 89 LEU A C 1
ATOM 728 O O . LEU A 1 89 ? 8.913 6.876 -4.133 1.00 93.31 89 LEU A O 1
ATOM 732 N N . SER A 1 90 ? 8.370 8.444 -5.653 1.00 91.06 90 SER A N 1
ATOM 733 C CA . SER A 1 90 ? 8.345 9.551 -4.692 1.00 91.06 90 SER A CA 1
ATOM 734 C C . SER A 1 90 ? 7.168 9.411 -3.729 1.00 91.06 90 SER A C 1
ATOM 736 O O . SER A 1 90 ? 7.342 9.535 -2.519 1.00 91.06 90 SER A O 1
ATOM 738 N N . GLU A 1 91 ? 5.997 9.074 -4.254 1.00 92.94 91 GLU A N 1
ATOM 739 C CA . GLU A 1 91 ? 4.765 8.845 -3.509 1.00 92.94 91 GLU A CA 1
ATOM 740 C C . GLU A 1 91 ? 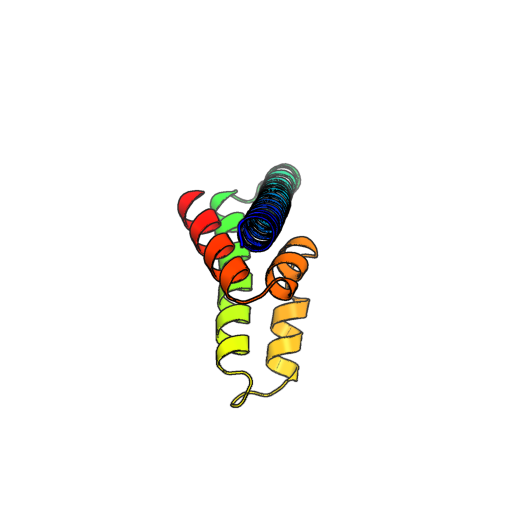4.842 7.590 -2.643 1.00 92.94 91 GLU A C 1
ATOM 742 O O . GLU A 1 91 ? 4.472 7.645 -1.470 1.00 92.94 91 GLU A O 1
ATOM 747 N N . LEU A 1 92 ? 5.422 6.503 -3.165 1.00 94.94 92 LEU A N 1
ATOM 748 C CA . LEU A 1 92 ? 5.756 5.316 -2.373 1.00 94.94 92 LEU A CA 1
ATOM 749 C C . LEU A 1 92 ? 6.630 5.673 -1.169 1.00 94.94 92 LEU A C 1
ATOM 751 O O . LEU A 1 92 ? 6.332 5.281 -0.044 1.00 94.94 92 LEU A O 1
ATOM 755 N N . THR A 1 93 ? 7.698 6.442 -1.392 1.00 95.38 93 THR A N 1
ATOM 756 C CA . THR A 1 93 ? 8.613 6.853 -0.316 1.00 95.38 93 THR A CA 1
ATOM 757 C C . THR A 1 93 ? 7.892 7.702 0.726 1.00 95.38 93 THR A C 1
ATOM 759 O O . THR A 1 93 ? 8.002 7.427 1.918 1.00 95.38 93 THR A O 1
ATOM 762 N N . TYR A 1 94 ? 7.098 8.676 0.281 1.00 94.19 94 TYR A N 1
ATOM 763 C CA . TYR A 1 94 ? 6.309 9.521 1.171 1.00 94.19 94 TYR A CA 1
ATOM 764 C C . TYR A 1 94 ? 5.314 8.712 2.016 1.00 94.19 94 TYR A C 1
ATOM 766 O O . TYR A 1 94 ? 5.223 8.928 3.224 1.00 94.19 94 TYR A O 1
ATOM 774 N N . ALA A 1 95 ? 4.592 7.767 1.406 1.00 94.75 95 ALA A N 1
ATOM 775 C CA . ALA A 1 95 ? 3.644 6.908 2.110 1.00 94.75 95 ALA A CA 1
ATOM 776 C C . ALA A 1 95 ? 4.334 6.029 3.160 1.00 94.75 95 ALA A C 1
ATOM 778 O O . ALA A 1 95 ? 3.874 5.967 4.296 1.00 94.75 95 ALA A O 1
ATOM 779 N N . ILE A 1 96 ? 5.463 5.403 2.811 1.00 96.81 96 ILE A N 1
ATOM 780 C CA . ILE A 1 96 ? 6.247 4.566 3.733 1.00 96.81 96 ILE A CA 1
ATOM 781 C C . ILE A 1 96 ? 6.695 5.374 4.959 1.00 96.81 96 ILE A C 1
ATOM 783 O O . ILE A 1 96 ? 6.527 4.909 6.085 1.00 96.81 96 ILE A O 1
ATOM 787 N N . GLU A 1 97 ? 7.214 6.589 4.759 1.00 95.56 97 GLU A N 1
ATOM 788 C CA . GLU A 1 97 ? 7.610 7.483 5.858 1.00 95.56 97 GLU A CA 1
ATOM 789 C C . GLU A 1 97 ? 6.414 7.989 6.676 1.00 95.56 97 GLU A C 1
ATOM 791 O O . GLU A 1 97 ? 6.533 8.281 7.865 1.00 95.56 97 GLU A O 1
ATOM 796 N N . ALA A 1 98 ? 5.255 8.179 6.046 1.00 93.94 98 ALA A N 1
ATOM 797 C CA . ALA A 1 98 ? 4.053 8.596 6.753 1.00 93.94 98 ALA A CA 1
ATOM 798 C C . ALA A 1 98 ? 3.494 7.474 7.640 1.00 93.94 98 ALA A C 1
ATOM 800 O O . ALA A 1 98 ? 3.131 7.744 8.782 1.00 93.94 98 ALA A O 1
ATOM 801 N N . LEU A 1 99 ? 3.489 6.232 7.148 1.00 94.25 99 LEU A N 1
ATOM 802 C CA . LEU A 1 99 ? 3.121 5.052 7.935 1.00 94.25 99 LEU A CA 1
ATOM 803 C C . LEU A 1 99 ? 4.106 4.810 9.085 1.00 94.25 99 LEU A C 1
ATOM 805 O O . LEU A 1 99 ? 3.677 4.461 10.182 1.00 94.25 99 LEU A O 1
ATOM 809 N N . ASP A 1 100 ? 5.402 5.054 8.859 1.00 93.50 100 ASP A N 1
ATOM 810 C CA . ASP A 1 100 ? 6.437 4.975 9.899 1.00 93.50 100 ASP A CA 1
ATOM 811 C C . ASP A 1 100 ? 6.146 5.928 11.065 1.00 93.50 100 ASP A C 1
ATOM 813 O O . ASP A 1 100 ? 6.183 5.538 12.226 1.00 93.50 100 ASP A O 1
ATOM 817 N N . ARG A 1 101 ? 5.768 7.172 10.744 1.00 91.50 101 ARG A N 1
ATOM 818 C CA . ARG A 1 101 ? 5.402 8.204 11.728 1.00 91.50 101 ARG A CA 1
ATOM 819 C C . ARG A 1 101 ? 4.076 7.945 12.447 1.00 91.50 101 ARG A C 1
ATOM 821 O O . ARG A 1 101 ? 3.817 8.593 13.457 1.00 91.50 101 ARG A O 1
ATOM 828 N N . ALA A 1 102 ? 3.223 7.081 11.902 1.00 81.50 102 ALA A N 1
ATOM 829 C CA . ALA A 1 102 ? 1.930 6.729 12.485 1.00 81.50 102 ALA A CA 1
ATOM 830 C C . ALA A 1 102 ? 2.014 5.548 13.476 1.00 81.50 102 ALA A C 1
ATOM 832 O O . ALA A 1 102 ? 1.017 5.251 14.136 1.00 81.50 102 ALA A O 1
ATOM 833 N N . CYS A 1 103 ? 3.169 4.876 13.562 1.00 70.00 103 CYS A N 1
ATOM 834 C CA . CYS A 1 103 ? 3.457 3.788 14.502 1.00 70.00 103 CYS A CA 1
ATOM 835 C C . CYS A 1 103 ? 4.127 4.291 15.785 1.00 70.00 103 CYS A C 1
ATOM 837 O O . CYS A 1 103 ? 3.936 3.614 16.822 1.00 70.00 103 CYS A O 1
#

Radius of gyration: 15.79 Å; Cα contacts (8 Å, |Δi|>4): 68; chains: 1; bounding box: 31×46×34 Å

Nearest PDB structures (foldseek):
  4tx5-assembly1_B  TM=3.402E-01  e=2.420E+00  Homo sapiens
  8auw-assembly1_D  TM=3.579E-01  e=4.552E+00  Homo sapiens
  9cu8-assembly1_A  TM=3.428E-01  e=4.298E+00  synthetic construct
  4tx5-assembly1_A  TM=3.146E-01  e=6.806E+00  Homo sapiens

Solvent-accessible surface area (backbone atoms only — not comparable to full-atom values): 5734 Å² total; per-residue (Å²): 122,67,69,63,56,51,51,55,52,52,53,52,54,51,52,50,53,52,51,52,54,50,49,54,50,45,54,49,52,42,53,51,49,21,72,73,69,68,50,58,56,59,58,48,42,50,53,52,36,49,47,56,50,53,36,50,54,42,60,77,43,48,93,82,51,60,70,66,59,48,49,52,42,52,67,73,42,54,76,57,56,43,54,36,54,74,72,30,73,68,50,40,50,51,50,43,55,49,46,60,74,73,99